Protein AF-A0A3D1BAP2-F1 (afdb_monomer_lite)

Structure (mmCIF, N/CA/C/O backbone):
data_AF-A0A3D1BAP2-F1
#
_entry.id   AF-A0A3D1BAP2-F1
#
loop_
_atom_site.group_PDB
_atom_site.id
_atom_site.type_symbol
_atom_site.label_atom_id
_atom_site.label_alt_id
_atom_site.label_comp_id
_atom_site.label_asym_id
_atom_site.label_entity_id
_atom_site.label_seq_id
_atom_site.pdbx_PDB_ins_code
_atom_site.Cartn_x
_atom_site.Cartn_y
_atom_site.Cartn_z
_atom_site.occupancy
_atom_site.B_iso_or_equiv
_atom_site.auth_seq_id
_atom_site.auth_comp_id
_atom_site.auth_asym_id
_atom_site.auth_atom_id
_atom_site.pdbx_PDB_model_num
ATOM 1 N N . GLY A 1 1 ? 8.239 7.862 -6.555 1.00 60.69 1 GLY A N 1
ATOM 2 C CA . GLY A 1 1 ? 8.620 8.795 -7.628 1.00 60.69 1 GLY A CA 1
ATOM 3 C C . GLY A 1 1 ? 10.076 9.148 -7.486 1.00 60.69 1 GLY A C 1
ATOM 4 O O . GLY A 1 1 ? 10.898 8.424 -8.016 1.00 60.69 1 GLY A O 1
ATOM 5 N N . VAL A 1 2 ? 10.396 10.132 -6.645 1.00 65.75 2 VAL A N 1
ATOM 6 C CA . VAL A 1 2 ? 11.749 10.713 -6.543 1.00 65.75 2 VAL A CA 1
ATOM 7 C C . VAL A 1 2 ? 12.855 9.704 -6.200 1.00 65.75 2 VAL A C 1
ATOM 9 O O . VAL A 1 2 ? 13.875 9.684 -6.875 1.00 65.75 2 VAL A O 1
ATOM 12 N N . ALA A 1 3 ? 12.658 8.817 -5.215 1.00 65.12 3 ALA A N 1
ATOM 13 C CA . ALA A 1 3 ? 13.672 7.806 -4.877 1.00 65.12 3 ALA A CA 1
ATOM 14 C C . ALA A 1 3 ? 13.901 6.803 -6.023 1.00 65.12 3 ALA A C 1
ATOM 16 O O . ALA A 1 3 ? 15.030 6.460 -6.345 1.00 65.12 3 ALA A O 1
ATOM 17 N N . VAL A 1 4 ? 12.834 6.371 -6.694 1.00 64.81 4 VAL A N 1
ATOM 18 C CA . VAL A 1 4 ? 12.940 5.473 -7.853 1.00 64.81 4 VAL A CA 1
ATOM 19 C C . VAL A 1 4 ? 13.595 6.196 -9.030 1.00 64.81 4 VAL A C 1
ATOM 21 O O . VAL A 1 4 ? 14.431 5.620 -9.710 1.00 64.81 4 VAL A O 1
ATOM 24 N N . GLU A 1 5 ? 13.276 7.468 -9.259 1.00 63.16 5 GLU A N 1
ATOM 25 C CA . GLU A 1 5 ? 13.923 8.272 -10.295 1.00 63.16 5 GLU A CA 1
ATOM 26 C C . GLU A 1 5 ? 15.413 8.462 -10.038 1.00 63.16 5 GLU A C 1
ATOM 28 O O . GLU A 1 5 ? 16.180 8.283 -10.978 1.00 63.16 5 GLU A O 1
ATOM 33 N N . ALA A 1 6 ? 15.813 8.731 -8.792 1.00 68.00 6 ALA A N 1
ATOM 34 C CA . ALA A 1 6 ? 17.203 8.946 -8.399 1.00 68.00 6 ALA A CA 1
ATOM 35 C C . ALA A 1 6 ? 18.040 7.655 -8.390 1.00 68.00 6 ALA A C 1
ATOM 37 O O . ALA A 1 6 ? 19.157 7.654 -8.894 1.00 68.00 6 ALA A O 1
ATOM 38 N N . PHE A 1 7 ? 17.507 6.548 -7.862 1.00 64.62 7 PHE A N 1
ATOM 39 C CA . PHE A 1 7 ? 18.268 5.300 -7.704 1.00 64.62 7 PHE A CA 1
ATOM 40 C C . PHE A 1 7 ? 18.172 4.354 -8.911 1.00 64.62 7 PHE A C 1
ATOM 42 O O . PHE A 1 7 ? 19.107 3.604 -9.168 1.00 64.62 7 PHE A O 1
ATOM 49 N N . ALA A 1 8 ? 17.076 4.377 -9.678 1.00 61.09 8 ALA A N 1
ATOM 50 C CA . ALA A 1 8 ? 16.914 3.511 -10.853 1.00 61.09 8 ALA A CA 1
ATOM 51 C C . ALA A 1 8 ? 17.346 4.180 -12.170 1.00 61.09 8 ALA A C 1
ATOM 53 O O . ALA A 1 8 ? 17.303 3.524 -13.209 1.00 61.09 8 ALA A O 1
ATOM 54 N N . SER A 1 9 ? 17.750 5.460 -12.129 1.00 58.44 9 SER A N 1
ATOM 55 C CA . SER A 1 9 ? 18.212 6.251 -13.283 1.00 58.44 9 SER A CA 1
ATOM 56 C C . SER A 1 9 ? 19.268 5.538 -14.126 1.00 58.44 9 SER A C 1
ATOM 58 O O . SER A 1 9 ? 19.218 5.612 -15.348 1.00 58.44 9 SER A O 1
ATOM 60 N N . GLU A 1 10 ? 20.208 4.848 -13.480 1.00 60.28 10 GLU A N 1
ATOM 61 C CA . GLU A 1 10 ? 21.353 4.233 -14.162 1.00 60.28 10 GLU A CA 1
ATOM 62 C C . GLU A 1 10 ? 21.164 2.742 -14.476 1.00 60.28 10 GLU A C 1
ATOM 64 O O . GLU A 1 10 ? 21.918 2.185 -15.266 1.00 60.28 10 GLU A O 1
ATOM 69 N N . ILE A 1 11 ? 20.158 2.085 -13.883 1.00 63.56 11 ILE A N 1
ATOM 70 C CA . ILE A 1 11 ? 20.059 0.613 -13.869 1.00 63.56 11 ILE A CA 1
ATOM 71 C C . ILE A 1 11 ? 18.855 0.100 -14.675 1.00 63.56 11 ILE A C 1
ATOM 73 O O . ILE A 1 11 ? 18.902 -1.008 -15.207 1.00 63.56 11 ILE A O 1
ATOM 77 N N . PHE A 1 12 ? 17.777 0.886 -14.813 1.00 64.75 12 PHE A N 1
ATOM 78 C CA . PHE A 1 12 ? 16.540 0.429 -15.457 1.00 64.75 12 PHE A CA 1
ATOM 79 C C . PHE A 1 12 ? 16.079 1.344 -16.604 1.00 64.75 12 PHE A C 1
ATOM 81 O O . PHE A 1 12 ? 16.080 2.566 -16.458 1.00 64.75 12 PHE A O 1
ATOM 88 N N . PRO A 1 13 ? 15.594 0.780 -17.730 1.00 73.88 13 PRO A N 1
ATOM 89 C CA . PRO A 1 13 ? 15.025 1.565 -18.821 1.00 73.88 13 PRO A CA 1
ATOM 90 C C . PRO A 1 13 ? 13.800 2.378 -18.369 1.00 73.88 13 PRO A C 1
ATOM 92 O O . PRO A 1 13 ? 13.024 1.943 -17.511 1.00 73.88 13 PRO A O 1
ATOM 95 N N . LEU A 1 14 ? 13.614 3.547 -18.996 1.00 74.25 14 LEU A N 1
ATOM 96 C CA . LEU A 1 14 ? 12.659 4.596 -18.606 1.00 74.25 14 LEU A CA 1
ATOM 97 C C . LEU A 1 14 ? 11.232 4.075 -18.345 1.00 74.25 14 LEU A C 1
ATOM 99 O O . LEU A 1 14 ? 10.592 4.472 -17.369 1.00 74.25 14 LEU A O 1
ATOM 103 N N . GLU A 1 15 ? 10.772 3.133 -19.170 1.00 74.50 15 GLU A N 1
ATOM 104 C CA . GLU A 1 15 ? 9.453 2.497 -19.058 1.00 74.50 15 GLU A CA 1
ATOM 105 C C . GLU A 1 15 ? 9.262 1.728 -17.739 1.00 74.50 15 GLU A C 1
ATOM 107 O O . GLU A 1 15 ? 8.230 1.859 -17.080 1.00 74.50 15 GLU A O 1
ATOM 112 N N . ILE A 1 16 ? 10.272 0.972 -17.287 1.00 75.31 16 ILE A N 1
ATOM 113 C CA . ILE A 1 16 ? 10.190 0.186 -16.038 1.00 75.31 16 ILE A CA 1
ATOM 114 C C . ILE A 1 16 ? 10.094 1.123 -14.837 1.00 75.31 16 ILE A C 1
ATOM 116 O O . ILE A 1 16 ? 9.279 0.919 -13.938 1.00 75.31 16 ILE A O 1
ATOM 120 N N . ARG A 1 17 ? 10.895 2.190 -14.847 1.00 73.94 17 ARG A N 1
ATOM 121 C CA . ARG A 1 17 ? 10.966 3.180 -13.768 1.00 73.94 17 ARG A CA 1
ATOM 122 C C . ARG A 1 17 ? 9.639 3.905 -13.556 1.00 73.94 17 ARG A C 1
ATOM 124 O O . ARG A 1 17 ? 9.221 4.128 -12.414 1.00 73.94 17 ARG A O 1
ATOM 131 N N . LYS A 1 18 ? 8.974 4.255 -14.661 1.00 79.19 18 LYS A N 1
ATOM 132 C CA . LYS A 1 18 ? 7.666 4.914 -14.656 1.00 79.19 18 LYS A CA 1
ATOM 133 C C . LYS A 1 18 ? 6.605 4.002 -14.045 1.00 79.19 18 LYS A C 1
ATOM 135 O O . LYS A 1 18 ? 5.899 4.425 -13.131 1.00 79.19 18 LYS A O 1
ATOM 140 N N . VAL A 1 19 ? 6.554 2.739 -14.466 1.00 77.75 19 VAL A N 1
ATOM 141 C CA . VAL A 1 19 ? 5.582 1.769 -13.941 1.00 77.75 19 VAL A CA 1
ATOM 142 C C . VAL A 1 19 ? 5.823 1.452 -12.467 1.00 77.75 19 VAL A C 1
ATOM 144 O O . VAL A 1 19 ? 4.870 1.448 -11.687 1.00 77.75 19 VAL A O 1
ATOM 147 N N . LEU A 1 20 ? 7.078 1.286 -12.044 1.00 77.88 20 LEU A N 1
ATOM 148 C CA . LEU A 1 20 ? 7.431 1.108 -10.630 1.00 77.88 20 LEU A CA 1
ATOM 149 C C . LEU A 1 20 ? 6.990 2.301 -9.780 1.00 77.88 20 LEU A C 1
ATOM 151 O O . LEU A 1 20 ? 6.377 2.129 -8.728 1.00 77.88 20 LEU A O 1
ATOM 155 N N . SER A 1 21 ? 7.263 3.518 -10.254 1.00 81.06 21 SER A N 1
ATOM 156 C CA . SER A 1 21 ? 6.880 4.740 -9.546 1.00 81.06 21 SER A CA 1
ATOM 157 C C . SER A 1 21 ? 5.368 4.872 -9.396 1.00 81.06 21 SER A C 1
ATOM 159 O O . SER A 1 21 ? 4.907 5.201 -8.305 1.00 81.06 21 SER A O 1
ATOM 161 N N . ILE A 1 22 ? 4.605 4.594 -10.457 1.00 81.88 22 ILE A N 1
ATOM 162 C CA . ILE A 1 22 ? 3.137 4.624 -10.427 1.00 81.88 22 ILE A CA 1
ATOM 163 C C . ILE A 1 22 ? 2.604 3.549 -9.477 1.00 81.88 22 ILE A C 1
ATOM 165 O O . ILE A 1 22 ? 1.760 3.844 -8.638 1.00 81.88 22 ILE A O 1
ATOM 169 N N . SER A 1 23 ? 3.139 2.330 -9.543 1.00 78.88 23 SER A N 1
ATOM 170 C CA . SER A 1 23 ? 2.707 1.217 -8.688 1.00 78.88 23 SER A CA 1
ATOM 171 C C . SER A 1 23 ? 2.942 1.515 -7.207 1.00 78.88 23 SER A C 1
ATOM 173 O O . SER A 1 23 ? 2.056 1.312 -6.381 1.00 78.88 23 SER A O 1
ATOM 175 N N . LEU A 1 24 ? 4.106 2.078 -6.870 1.00 82.69 24 LEU A N 1
ATOM 176 C CA . LEU A 1 24 ? 4.418 2.510 -5.507 1.00 82.69 24 LEU A CA 1
ATOM 177 C C . LEU A 1 24 ? 3.523 3.662 -5.040 1.00 82.69 24 LEU A C 1
ATOM 179 O O . LEU A 1 24 ? 3.117 3.673 -3.881 1.00 82.69 24 LEU A O 1
ATOM 183 N N . LEU A 1 25 ? 3.198 4.618 -5.918 1.00 83.94 25 LEU A N 1
ATOM 184 C CA . LEU A 1 25 ? 2.264 5.699 -5.591 1.00 83.94 25 LEU A CA 1
ATOM 185 C C . LEU A 1 25 ? 0.856 5.163 -5.321 1.00 83.94 25 LEU A C 1
ATOM 187 O O . LEU A 1 25 ? 0.242 5.563 -4.336 1.00 83.94 25 LEU A O 1
ATOM 191 N N . LEU A 1 26 ? 0.369 4.230 -6.143 1.00 81.62 26 LEU A N 1
ATOM 192 C CA . LEU A 1 26 ? -0.926 3.580 -5.934 1.00 81.62 26 LEU A CA 1
ATOM 193 C C . LEU A 1 26 ? -0.961 2.831 -4.601 1.00 81.62 26 LEU A C 1
ATOM 195 O O . LEU A 1 26 ? -1.912 2.977 -3.836 1.00 81.62 26 LEU A O 1
ATOM 199 N N . LEU A 1 27 ? 0.103 2.090 -4.288 1.00 78.12 27 LEU A N 1
ATOM 200 C CA . LEU A 1 27 ? 0.226 1.362 -3.029 1.00 78.12 27 LEU A CA 1
ATOM 201 C C . LEU A 1 27 ? 0.242 2.333 -1.834 1.00 78.12 27 LEU A C 1
ATOM 203 O O . LEU A 1 27 ? -0.494 2.139 -0.867 1.00 78.12 27 LEU A O 1
ATOM 207 N N . ALA A 1 28 ? 0.994 3.433 -1.931 1.00 83.50 28 ALA A N 1
ATOM 208 C CA . ALA A 1 28 ? 1.017 4.479 -0.911 1.00 83.50 28 ALA A CA 1
ATOM 209 C C . ALA A 1 28 ? -0.355 5.152 -0.718 1.00 83.50 28 ALA A C 1
ATOM 211 O O . ALA A 1 28 ? -0.781 5.349 0.422 1.00 83.50 28 ALA A O 1
ATOM 212 N N . MET A 1 29 ? -1.077 5.459 -1.803 1.00 82.62 29 MET A N 1
ATOM 213 C CA . MET A 1 29 ? -2.447 5.983 -1.733 1.00 82.62 29 MET A CA 1
ATOM 214 C C . MET A 1 29 ? -3.383 4.999 -1.028 1.00 82.62 29 MET A C 1
ATOM 216 O O . MET A 1 29 ? -4.179 5.411 -0.185 1.00 82.62 29 MET A O 1
ATOM 220 N N . PHE A 1 30 ? -3.255 3.702 -1.314 1.00 80.38 30 PHE A N 1
ATOM 221 C CA . PHE A 1 30 ? -4.076 2.668 -0.692 1.00 80.38 30 PHE A CA 1
ATOM 222 C C . PHE A 1 30 ? -3.823 2.558 0.819 1.00 80.38 30 PHE A C 1
ATOM 224 O O . PHE A 1 30 ? -4.765 2.521 1.616 1.00 80.38 30 PHE A O 1
ATOM 231 N N . ILE A 1 31 ? -2.551 2.576 1.234 1.00 80.31 31 ILE A N 1
ATOM 232 C CA . ILE A 1 31 ? -2.164 2.577 2.653 1.00 80.31 31 ILE A CA 1
ATOM 233 C C . ILE A 1 31 ? -2.673 3.844 3.353 1.00 80.31 31 ILE A C 1
ATOM 235 O O . ILE A 1 31 ? -3.260 3.767 4.431 1.00 80.31 31 ILE A O 1
ATOM 239 N N . SER A 1 32 ? -2.480 5.016 2.745 1.00 81.25 32 SER A N 1
ATOM 240 C CA . SER A 1 32 ? -2.923 6.287 3.326 1.00 81.25 32 SER A CA 1
ATOM 241 C C . SER A 1 32 ? -4.446 6.332 3.488 1.00 81.25 32 SER A C 1
ATOM 243 O O . SER A 1 32 ? -4.950 6.672 4.561 1.00 81.25 32 SER A O 1
ATOM 245 N N . SER A 1 33 ? -5.183 5.908 2.458 1.00 80.69 33 SER A N 1
ATOM 246 C CA . SER A 1 33 ? -6.643 5.844 2.483 1.00 80.69 33 SER A CA 1
ATOM 247 C C . SER A 1 33 ? -7.141 4.922 3.600 1.00 80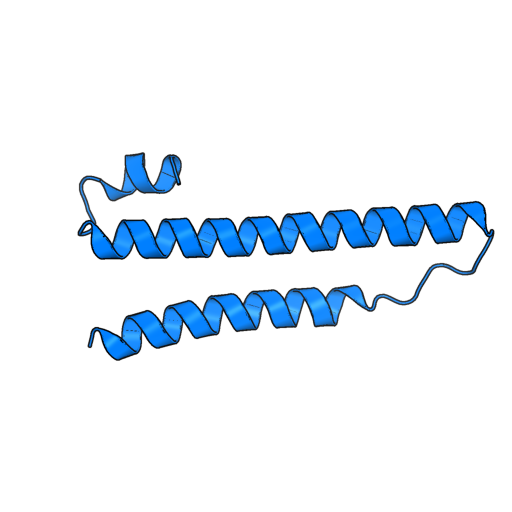.69 33 SER A C 1
ATOM 249 O O . SER A 1 33 ? -7.934 5.341 4.440 1.00 80.69 33 SER A O 1
ATOM 251 N N . THR A 1 34 ? -6.614 3.698 3.691 1.00 76.06 34 THR A N 1
ATOM 252 C CA . THR A 1 34 ? -7.016 2.722 4.721 1.00 76.06 34 THR A CA 1
ATOM 253 C C . THR A 1 34 ? -6.687 3.178 6.144 1.00 76.06 34 THR A C 1
ATOM 255 O O . THR A 1 34 ? -7.496 2.976 7.053 1.00 76.06 34 THR A O 1
ATOM 258 N N . ALA A 1 35 ? -5.554 3.857 6.348 1.00 79.69 35 ALA A N 1
ATOM 259 C CA . ALA A 1 35 ? -5.221 4.478 7.627 1.00 79.69 35 ALA A CA 1
ATOM 260 C C . ALA A 1 35 ? -6.214 5.595 8.004 1.00 79.69 35 ALA A C 1
ATOM 262 O O . ALA A 1 35 ? -6.689 5.634 9.143 1.00 79.69 35 ALA A O 1
ATOM 263 N N . CYS A 1 36 ? -6.578 6.455 7.046 1.00 78.31 36 CYS A N 1
ATOM 264 C CA . CYS A 1 36 ? -7.550 7.533 7.244 1.00 78.31 36 CYS A CA 1
ATOM 265 C C . CYS A 1 36 ? -8.953 6.988 7.561 1.00 78.31 36 CYS A C 1
ATOM 267 O O . CYS A 1 36 ? -9.579 7.405 8.536 1.00 78.31 36 CYS A O 1
ATOM 269 N N . PHE A 1 37 ? -9.416 5.981 6.813 1.00 71.50 37 PHE A N 1
ATOM 270 C CA . PHE A 1 37 ? -10.688 5.306 7.078 1.00 71.50 37 PHE A CA 1
ATOM 271 C C . PHE A 1 37 ? -10.728 4.672 8.471 1.00 71.50 37 PHE A C 1
ATOM 273 O O . PHE A 1 37 ? -11.740 4.797 9.165 1.00 71.50 37 PHE A O 1
ATOM 280 N N . ARG A 1 38 ? -9.636 4.037 8.923 1.00 74.62 38 ARG A N 1
ATOM 281 C CA . ARG A 1 38 ? -9.550 3.497 10.288 1.00 74.62 38 ARG A CA 1
ATOM 282 C C . ARG A 1 38 ? -9.711 4.594 11.332 1.00 74.62 38 ARG A C 1
ATOM 284 O O . ARG A 1 38 ? -10.490 4.425 12.265 1.00 74.62 38 ARG A O 1
ATOM 291 N N . TRP A 1 39 ? -9.004 5.707 11.162 1.00 74.19 39 TRP A N 1
ATOM 292 C CA . TRP A 1 39 ? -9.077 6.834 12.086 1.00 74.19 39 TRP A CA 1
ATOM 293 C C . TRP A 1 39 ? -10.495 7.421 12.157 1.00 74.19 39 TRP A C 1
ATOM 295 O O . TRP A 1 39 ? -11.053 7.515 13.247 1.00 74.19 39 TRP A O 1
ATOM 305 N N . LEU A 1 40 ? -11.135 7.672 11.008 1.00 72.62 40 LEU A N 1
ATOM 306 C CA . LEU A 1 40 ? -12.517 8.167 10.946 1.00 72.62 40 LEU A CA 1
ATOM 307 C C . LEU A 1 40 ? -13.529 7.203 11.576 1.00 72.62 40 LEU A C 1
ATOM 309 O O . LEU A 1 40 ? -14.481 7.634 12.224 1.00 72.62 40 LEU A O 1
ATOM 313 N N . THR A 1 41 ? -13.344 5.898 11.380 1.00 71.31 41 THR A N 1
ATOM 314 C CA . THR A 1 41 ? -14.246 4.882 11.942 1.00 71.31 41 THR A CA 1
ATOM 315 C C . THR A 1 41 ? -14.111 4.821 13.467 1.00 71.31 41 THR A C 1
ATOM 317 O O . THR A 1 41 ? -15.119 4.739 14.168 1.00 71.31 41 THR A O 1
ATOM 320 N N . ILE A 1 42 ? -12.884 4.928 13.989 1.00 70.12 42 ILE A N 1
ATOM 321 C CA . ILE A 1 42 ? -12.612 4.975 15.432 1.00 70.12 42 ILE A CA 1
ATOM 322 C C . ILE A 1 42 ? -13.166 6.267 16.050 1.00 70.12 42 ILE A C 1
ATOM 324 O O . ILE A 1 42 ? -13.851 6.200 17.068 1.00 70.12 42 ILE A O 1
ATOM 328 N N . GLU A 1 43 ? -12.939 7.430 15.428 1.00 76.06 43 GLU A N 1
ATOM 329 C CA . GLU A 1 43 ? -13.431 8.716 15.943 1.00 76.06 43 GLU A CA 1
ATOM 330 C C . GLU A 1 43 ? -14.968 8.747 16.006 1.00 76.06 43 GLU A C 1
ATOM 332 O O . GLU A 1 43 ? -15.552 9.184 17.001 1.00 76.06 43 GLU A O 1
ATOM 337 N N . ARG A 1 44 ? -15.642 8.213 14.978 1.00 71.12 44 ARG A N 1
ATOM 338 C CA . ARG A 1 44 ? -17.107 8.080 14.969 1.00 71.12 44 ARG A CA 1
ATOM 339 C C . ARG A 1 44 ? -17.614 7.140 16.066 1.00 71.12 44 ARG A C 1
ATOM 341 O O . ARG A 1 44 ? -18.606 7.468 16.711 1.00 71.12 44 ARG A O 1
ATOM 348 N N . ALA A 1 45 ? -16.942 6.011 16.304 1.00 70.12 45 ALA A N 1
ATOM 349 C CA . ALA A 1 45 ? -17.320 5.074 17.365 1.00 70.12 45 ALA A CA 1
ATOM 350 C C . ALA A 1 45 ? -17.169 5.695 18.764 1.00 70.12 45 ALA A C 1
ATOM 352 O O . ALA A 1 45 ? -18.048 5.533 19.609 1.00 70.12 45 ALA A O 1
ATOM 353 N N . MET A 1 46 ? -16.108 6.482 18.976 1.00 74.25 46 MET A N 1
ATOM 354 C CA . MET A 1 46 ? -15.886 7.221 20.222 1.00 74.25 46 MET A CA 1
ATOM 355 C C . MET A 1 46 ? -16.944 8.307 20.457 1.00 74.25 46 MET A C 1
ATOM 357 O O . MET A 1 46 ? -17.450 8.423 21.571 1.00 74.25 46 MET A O 1
ATOM 361 N N . ARG A 1 47 ? -17.338 9.063 19.419 1.00 76.94 47 ARG A N 1
ATOM 362 C CA . ARG A 1 47 ? -18.394 10.092 19.537 1.00 76.94 47 ARG A CA 1
ATOM 363 C C . ARG A 1 47 ? -19.773 9.522 19.861 1.00 76.94 47 ARG A C 1
ATOM 365 O O . ARG A 1 47 ? -20.563 10.204 20.502 1.00 76.94 47 ARG A O 1
ATOM 372 N N . HIS A 1 48 ? -20.060 8.295 19.436 1.00 75.62 48 HIS A N 1
ATOM 373 C CA . HIS A 1 48 ? -21.350 7.646 19.671 1.00 75.62 48 HIS A CA 1
ATOM 374 C C . HIS A 1 48 ? -21.342 6.634 20.828 1.00 75.62 48 HIS A C 1
ATOM 376 O O . HIS A 1 48 ? -22.327 5.919 20.986 1.00 75.62 48 HIS A O 1
ATOM 382 N N . GLN A 1 49 ? -20.261 6.561 21.624 1.00 69.56 49 GLN A N 1
ATOM 383 C CA . GLN A 1 49 ? -20.072 5.562 22.695 1.00 69.56 49 GLN A CA 1
ATOM 384 C C . GLN A 1 49 ? -20.410 4.125 22.244 1.00 69.56 49 GLN A C 1
ATOM 386 O O . GLN A 1 49 ? -20.908 3.305 23.013 1.00 69.56 49 GLN A O 1
ATOM 391 N N . GLY A 1 50 ? -20.175 3.834 20.963 1.00 66.31 50 GLY A N 1
ATOM 392 C CA . GLY A 1 50 ? -20.510 2.554 20.354 1.00 66.31 50 GLY A CA 1
ATOM 393 C C . GLY A 1 50 ? -19.423 1.508 20.614 1.00 66.31 50 GLY A C 1
ATOM 394 O O . GLY A 1 50 ? -18.254 1.871 20.779 1.00 66.31 50 GLY A O 1
ATOM 395 N N . PRO A 1 51 ? -19.767 0.206 20.624 1.00 62.38 51 PRO A N 1
ATOM 396 C CA . PRO A 1 51 ? -18.780 -0.865 20.732 1.00 62.38 51 PRO A CA 1
ATOM 397 C C . PRO A 1 51 ? -17.740 -0.750 19.609 1.00 62.38 51 PRO A C 1
ATOM 399 O O . PRO A 1 51 ? -18.078 -0.384 18.480 1.00 62.38 51 PRO A O 1
ATOM 402 N N . LEU A 1 52 ? -16.469 -1.035 19.926 1.00 59.72 52 LEU A N 1
ATOM 403 C CA . LEU A 1 52 ? -15.365 -0.880 18.976 1.00 59.72 52 LEU A CA 1
ATOM 404 C C . LEU A 1 52 ? -15.670 -1.643 17.667 1.00 59.72 52 LEU A C 1
ATOM 406 O O . LEU A 1 52 ? -15.961 -2.840 17.712 1.00 59.72 52 LEU A O 1
ATOM 410 N N . PRO A 1 53 ? -15.621 -0.967 16.505 1.00 59.78 53 PRO A N 1
ATOM 411 C CA . PRO A 1 53 ? -16.076 -1.520 15.236 1.00 59.78 53 PRO A CA 1
ATOM 412 C C . PRO A 1 53 ? -15.224 -2.718 14.796 1.00 59.78 53 PRO A C 1
ATOM 414 O O . PRO A 1 53 ? -13.995 -2.693 14.870 1.00 59.78 53 PRO A O 1
ATOM 417 N N . PHE A 1 54 ? -15.903 -3.760 14.310 1.00 58.06 54 PHE A N 1
ATOM 418 C CA . PHE A 1 54 ? -15.300 -4.992 13.795 1.00 58.06 54 PHE A CA 1
ATOM 419 C C . PHE A 1 54 ? -14.329 -4.704 12.627 1.00 58.06 54 PHE A C 1
ATOM 421 O O . PHE A 1 54 ? -14.620 -3.852 11.782 1.00 58.06 54 PHE A O 1
ATOM 428 N N . PRO A 1 55 ? -13.183 -5.409 12.534 1.00 59.81 55 PRO A N 1
ATOM 429 C CA . PRO A 1 55 ? -12.053 -5.032 11.685 1.00 59.81 55 PRO A CA 1
ATOM 430 C C . PRO A 1 55 ? -12.260 -5.397 10.200 1.00 59.81 55 PRO A C 1
ATOM 432 O O . PRO A 1 55 ? -11.537 -6.210 9.629 1.00 59.81 55 PRO A O 1
ATOM 435 N N . LEU A 1 56 ? -13.201 -4.729 9.528 1.00 61.94 56 LEU A N 1
ATOM 436 C CA . LEU A 1 56 ? -13.438 -4.811 8.074 1.00 61.94 56 LEU A CA 1
ATOM 437 C C . LEU A 1 56 ? -12.307 -4.196 7.217 1.00 61.94 56 LEU A C 1
ATOM 439 O O . LEU A 1 56 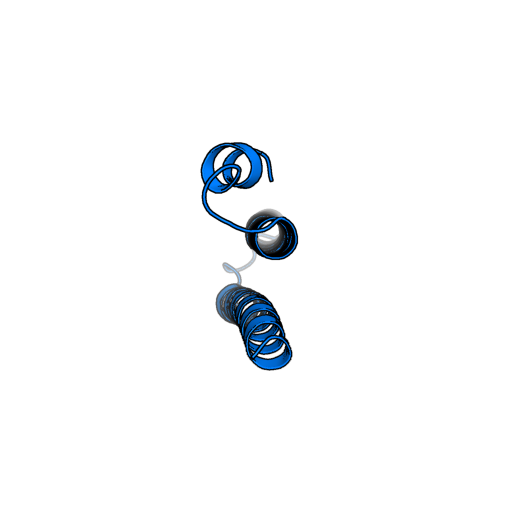? -12.353 -4.236 5.992 1.00 61.94 56 LEU A O 1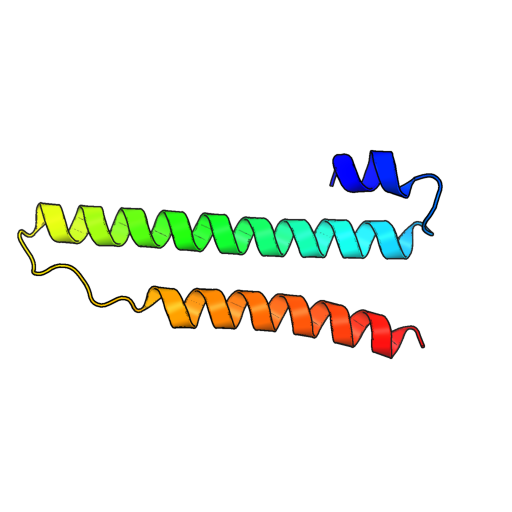
ATOM 443 N N . LEU A 1 57 ? -11.261 -3.650 7.840 1.00 57.81 57 LEU A N 1
ATOM 444 C CA . LEU A 1 57 ? -10.103 -3.057 7.158 1.00 57.81 57 LEU A CA 1
ATOM 445 C C . LEU A 1 57 ? -9.145 -4.101 6.568 1.00 57.81 57 LEU A C 1
ATOM 447 O O . LEU A 1 57 ? -8.461 -3.816 5.586 1.00 57.81 57 LEU A O 1
ATOM 451 N N . ILE A 1 58 ? -9.111 -5.304 7.148 1.00 65.06 58 ILE A N 1
ATOM 452 C CA . ILE A 1 58 ? -8.267 -6.422 6.699 1.00 65.06 58 ILE A CA 1
ATOM 453 C C . ILE A 1 58 ? -8.603 -6.838 5.252 1.00 65.06 58 ILE A C 1
ATOM 455 O O . ILE A 1 58 ? -7.679 -6.909 4.433 1.00 65.06 58 ILE A O 1
ATOM 459 N N . PRO A 1 59 ? -9.883 -7.059 4.879 1.00 68.94 59 PRO A N 1
ATOM 460 C CA . PRO A 1 59 ? -10.222 -7.389 3.497 1.00 68.94 59 PRO A CA 1
ATOM 461 C C . PRO A 1 59 ? -9.954 -6.234 2.526 1.00 68.94 59 PRO A C 1
ATOM 463 O O . PRO A 1 59 ? -9.459 -6.480 1.432 1.00 68.94 59 PRO A O 1
ATOM 466 N N . ILE A 1 60 ? -10.186 -4.976 2.919 1.00 69.25 60 ILE A N 1
ATOM 467 C CA . ILE A 1 60 ? -9.928 -3.818 2.044 1.00 69.25 60 ILE A CA 1
ATOM 468 C C . ILE A 1 60 ? -8.436 -3.706 1.704 1.00 69.25 60 ILE A C 1
ATOM 470 O O . ILE A 1 60 ? -8.087 -3.563 0.534 1.00 69.25 60 ILE A O 1
ATOM 474 N N . LEU A 1 61 ? -7.551 -3.823 2.700 1.00 66.12 61 LEU A N 1
ATOM 475 C CA . LEU A 1 61 ? -6.101 -3.817 2.478 1.00 66.12 61 LEU A CA 1
ATOM 476 C C . LEU A 1 61 ? -5.648 -4.974 1.583 1.00 66.12 61 LEU A C 1
ATOM 478 O O . LEU A 1 61 ? -4.829 -4.760 0.689 1.00 66.12 61 LEU A O 1
ATOM 482 N N . SER A 1 62 ? -6.205 -6.172 1.788 1.00 73.38 62 SER A N 1
ATOM 483 C CA . SER A 1 62 ? -5.906 -7.325 0.933 1.00 73.38 62 SER A CA 1
ATOM 484 C C . SER A 1 62 ? -6.316 -7.068 -0.515 1.00 73.38 62 SER A C 1
ATOM 486 O O . SER A 1 62 ? -5.506 -7.286 -1.407 1.00 73.38 62 SER A O 1
ATOM 488 N N . ILE A 1 63 ? -7.513 -6.516 -0.756 1.00 76.31 63 ILE A N 1
ATOM 489 C CA . ILE A 1 63 ? -7.988 -6.178 -2.109 1.00 76.31 63 ILE A CA 1
ATOM 490 C C . ILE A 1 63 ? -7.055 -5.164 -2.783 1.00 76.31 63 ILE A C 1
ATOM 492 O O . ILE A 1 63 ? -6.700 -5.341 -3.947 1.00 76.31 63 ILE A O 1
ATOM 496 N N . GLY A 1 64 ? -6.618 -4.130 -2.058 1.00 74.75 64 GLY A N 1
ATOM 497 C CA . GLY A 1 64 ? -5.671 -3.143 -2.581 1.00 74.75 64 GLY A CA 1
ATOM 498 C C . GLY A 1 64 ? -4.323 -3.733 -2.961 1.00 74.75 64 GLY A C 1
ATOM 499 O O . GLY A 1 64 ? -3.822 -3.475 -4.055 1.00 74.75 64 GLY A O 1
ATOM 500 N N . GLY A 1 65 ? -3.759 -4.562 -2.079 1.00 75.88 65 GLY A N 1
ATOM 501 C CA . GLY A 1 65 ? -2.525 -5.295 -2.353 1.00 75.88 65 GLY A CA 1
ATOM 502 C C . GLY A 1 65 ? -2.666 -6.197 -3.578 1.00 75.88 65 GLY A C 1
ATOM 503 O O . GLY A 1 65 ? -1.856 -6.107 -4.497 1.00 75.88 65 GLY A O 1
ATOM 504 N N . THR A 1 66 ? -3.740 -6.991 -3.645 1.00 79.69 66 THR A N 1
ATOM 505 C CA . THR A 1 66 ? -4.040 -7.859 -4.791 1.00 79.69 66 THR A CA 1
ATOM 506 C C . THR A 1 66 ? -4.163 -7.067 -6.089 1.00 79.69 66 THR A C 1
ATOM 508 O O . THR A 1 66 ? -3.597 -7.485 -7.096 1.00 79.69 66 THR A O 1
ATOM 511 N N . LEU A 1 67 ? -4.840 -5.913 -6.081 1.00 81.00 67 LEU A N 1
ATOM 512 C CA . LEU A 1 67 ? -4.998 -5.077 -7.271 1.00 81.00 67 LEU A CA 1
ATOM 513 C C . LEU A 1 67 ? -3.644 -4.566 -7.786 1.00 81.00 67 LEU A C 1
ATOM 515 O O . LEU A 1 67 ?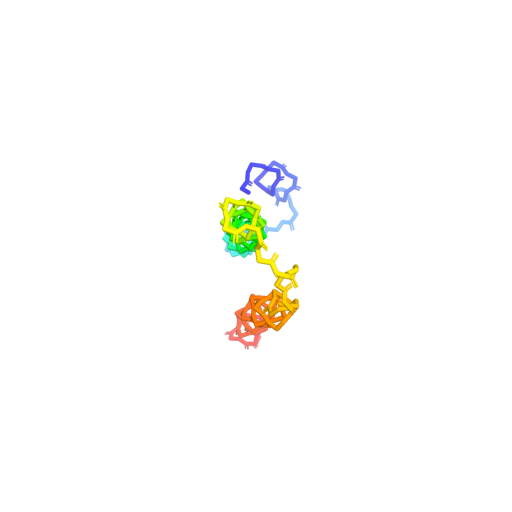 -3.366 -4.672 -8.978 1.00 81.00 67 LEU A O 1
ATOM 519 N N . VAL A 1 68 ? -2.776 -4.068 -6.897 1.00 80.69 68 VAL A N 1
ATOM 520 C CA . VAL A 1 68 ? -1.434 -3.593 -7.279 1.00 80.69 68 VAL A CA 1
ATOM 521 C C . VAL A 1 68 ? -0.569 -4.741 -7.806 1.00 80.69 68 VAL A C 1
ATOM 523 O O . VAL A 1 68 ? 0.089 -4.591 -8.836 1.00 80.69 68 VAL A O 1
ATOM 526 N N . THR A 1 69 ? -0.598 -5.906 -7.153 1.00 81.94 69 THR A N 1
ATOM 527 C CA . THR A 1 69 ? 0.122 -7.099 -7.619 1.00 81.94 69 THR A CA 1
ATOM 528 C C . THR A 1 69 ? -0.367 -7.552 -8.995 1.00 81.94 69 THR A C 1
ATOM 530 O O . THR A 1 69 ? 0.451 -7.870 -9.854 1.00 81.94 69 THR A O 1
ATOM 533 N N . LEU A 1 70 ? -1.679 -7.537 -9.242 1.00 82.62 70 LEU A N 1
ATOM 534 C CA . LEU A 1 70 ? -2.262 -7.948 -10.518 1.00 82.62 70 LEU A CA 1
ATOM 535 C C . LEU A 1 70 ? -1.863 -7.004 -11.661 1.00 82.62 70 LEU A C 1
ATOM 537 O O . LEU A 1 70 ? -1.516 -7.472 -12.743 1.00 82.62 70 LEU A O 1
ATOM 541 N N . VAL A 1 71 ? -1.825 -5.691 -11.402 1.00 82.38 71 VAL A N 1
ATOM 542 C CA . VAL A 1 71 ? -1.323 -4.688 -12.358 1.00 82.38 71 VAL A CA 1
ATOM 543 C C . VAL A 1 71 ? 0.147 -4.939 -12.703 1.00 82.38 71 VAL A C 1
ATOM 545 O O . VAL A 1 71 ? 0.514 -4.917 -13.878 1.00 82.38 71 VAL A O 1
ATOM 548 N N . LEU A 1 72 ? 0.987 -5.221 -11.702 1.00 79.00 72 LEU A N 1
ATOM 549 C CA . LEU A 1 72 ? 2.402 -5.526 -11.924 1.00 79.00 72 LEU A CA 1
ATOM 550 C C . LEU A 1 72 ? 2.598 -6.814 -12.736 1.00 79.00 72 LEU A C 1
ATOM 552 O O . LEU A 1 72 ? 3.389 -6.819 -13.677 1.00 79.00 72 LEU A O 1
ATOM 556 N N . ILE A 1 73 ? 1.860 -7.881 -12.413 1.00 82.38 73 ILE A N 1
ATOM 557 C CA . ILE A 1 73 ? 1.915 -9.154 -13.150 1.00 82.38 73 ILE A CA 1
ATOM 558 C C . ILE A 1 73 ? 1.488 -8.952 -14.604 1.00 82.38 73 ILE A C 1
ATOM 560 O O . ILE A 1 73 ? 2.200 -9.385 -15.506 1.00 82.38 73 ILE A O 1
ATOM 564 N N . ALA A 1 74 ? 0.363 -8.270 -14.842 1.00 81.12 74 ALA A N 1
ATOM 565 C CA . ALA A 1 74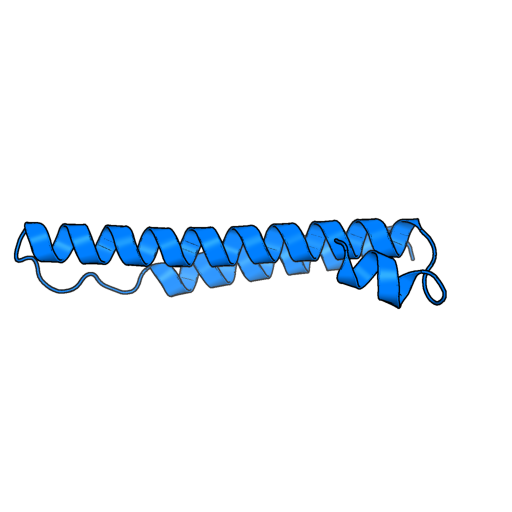 ? -0.127 -8.001 -16.190 1.00 81.12 74 ALA A CA 1
ATOM 566 C C . ALA A 1 74 ? 0.904 -7.222 -17.018 1.00 81.12 74 ALA A C 1
ATOM 568 O O . ALA A 1 74 ? 1.154 -7.564 -18.171 1.00 81.12 74 ALA A O 1
ATOM 569 N N . PHE A 1 75 ? 1.551 -6.218 -16.421 1.00 80.44 75 PHE A N 1
ATOM 570 C CA . PHE A 1 75 ? 2.593 -5.447 -17.092 1.00 80.44 75 PHE A CA 1
ATOM 571 C C . PHE A 1 75 ? 3.818 -6.294 -17.464 1.00 80.44 75 PHE A C 1
ATOM 573 O O . PHE A 1 75 ? 4.326 -6.177 -18.578 1.00 80.44 75 PHE A O 1
ATOM 580 N N . VAL A 1 76 ? 4.290 -7.153 -16.554 1.00 78.88 76 VAL A N 1
ATOM 581 C CA . VAL A 1 76 ? 5.416 -8.060 -16.831 1.00 78.88 76 VAL A CA 1
ATOM 582 C C . VAL A 1 76 ? 5.046 -9.069 -17.920 1.00 78.88 76 VAL A C 1
ATOM 584 O O . VAL A 1 76 ? 5.834 -9.282 -18.836 1.00 78.88 76 VAL A O 1
ATOM 587 N N . ALA A 1 77 ? 3.842 -9.640 -17.856 1.00 81.81 77 ALA A N 1
ATOM 588 C CA . ALA A 1 77 ? 3.363 -10.626 -18.820 1.00 81.81 77 ALA A CA 1
ATOM 589 C C . ALA A 1 77 ? 3.152 -10.043 -20.227 1.00 81.81 77 ALA A C 1
ATOM 591 O O . ALA A 1 77 ? 3.466 -10.708 -21.200 1.00 81.81 77 ALA A O 1
ATOM 592 N N . LEU A 1 78 ? 2.659 -8.805 -20.347 1.00 79.69 78 LEU A N 1
ATOM 593 C CA . LEU A 1 78 ? 2.470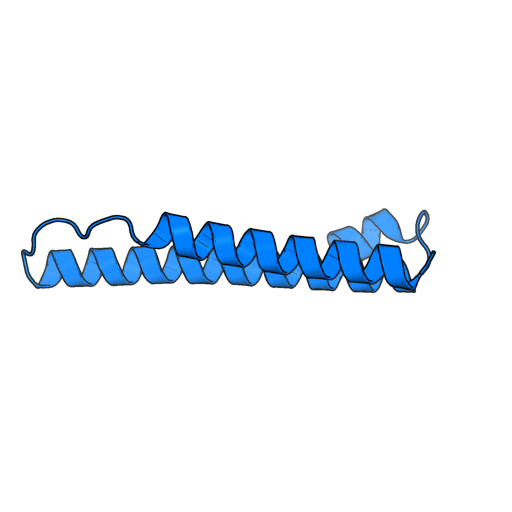 -8.120 -21.637 1.00 79.69 78 LEU A CA 1
ATOM 594 C C . LEU A 1 78 ? 3.786 -7.712 -22.312 1.00 79.69 78 LEU A C 1
ATOM 596 O O . LEU A 1 78 ? 3.793 -7.382 -23.496 1.00 79.69 78 LEU A O 1
ATOM 600 N N . ARG A 1 79 ? 4.882 -7.662 -21.552 1.00 67.62 79 ARG A N 1
ATOM 601 C CA . ARG A 1 79 ? 6.196 -7.253 -22.050 1.00 67.62 79 ARG A CA 1
ATOM 602 C C . ARG A 1 79 ? 7.089 -8.429 -22.464 1.00 67.62 79 ARG A C 1
ATOM 604 O O . ARG A 1 79 ? 8.072 -8.193 -23.167 1.00 67.62 79 ARG A O 1
ATOM 611 N N . ASN A 1 80 ? 6.784 -9.641 -22.009 1.00 50.81 80 ASN A N 1
ATOM 612 C CA . ASN A 1 80 ? 7.514 -10.864 -22.342 1.00 50.81 80 ASN A CA 1
ATOM 613 C C . ASN A 1 80 ? 6.887 -11.568 -23.546 1.00 50.81 80 ASN A C 1
ATOM 615 O O . ASN A 1 80 ? 7.661 -12.088 -24.374 1.00 50.81 80 ASN A O 1
#

pLDDT: mean 72.89, std 8.03, range [50.81, 83.94]

Radius of gyration: 17.58 Å; chains: 1; bounding box: 43×22×45 Å

Secondary structure (DSSP, 8-state):
-HHHHHHHTTTS-HHHHHHHHHHHHHHHHHHHHHHHHHHHHHHHHHHTTPPPPP-THHHHHHHHHHHHHHHHHHHHHHH-

Foldseek 3Di:
DVVLCVPCVVPDPPVVSVLVVVLVVLLVVQVVVLVVVQVVQQVVCVVVVHDRDDCPSVVSNVVSVVVSVVSVVVVVVVVD

Sequence (80 aa):
GVAVEAFASEIFPLEIRKVLSISLLLLAMFISSTACFRWLTIERAMRHQGPLPFPLLIPILSIGGTLVTLVLIAFVALRN